Protein AF-A0A165DRM0-F1 (afdb_monomer_lite)

Structure (mmCIF, N/CA/C/O backbone):
data_AF-A0A165DRM0-F1
#
_entry.id   AF-A0A165DRM0-F1
#
loop_
_atom_site.group_PDB
_atom_site.id
_atom_site.type_symbol
_atom_site.label_atom_id
_atom_site.label_alt_id
_atom_site.label_comp_id
_atom_site.label_asym_id
_atom_site.label_entity_id
_atom_site.label_seq_id
_atom_site.pdbx_PDB_ins_code
_atom_site.Cartn_x
_atom_site.Cartn_y
_atom_site.Cartn_z
_atom_site.occupancy
_atom_site.B_iso_or_equiv
_atom_site.auth_seq_id
_atom_site.auth_comp_id
_atom_site.auth_asym_id
_atom_site.auth_atom_id
_atom_site.pdbx_PDB_model_num
ATOM 1 N N . TRP A 1 1 ? -13.032 -1.930 -13.378 1.00 36.16 1 TRP A N 1
ATOM 2 C CA . TRP A 1 1 ? -11.666 -1.369 -13.364 1.00 36.16 1 TRP A CA 1
ATOM 3 C C . TRP A 1 1 ? -10.717 -2.329 -12.648 1.00 36.16 1 TRP A C 1
ATOM 5 O O . TRP A 1 1 ? -10.147 -2.000 -11.619 1.00 36.16 1 TRP A O 1
ATOM 15 N N . GLY A 1 2 ? -10.617 -3.565 -13.150 1.00 45.66 2 GLY A N 1
ATOM 16 C CA . GLY A 1 2 ? -9.859 -4.641 -12.510 1.00 45.66 2 GLY A CA 1
ATOM 17 C C . GLY A 1 2 ? -8.578 -4.943 -13.282 1.00 45.66 2 GLY A C 1
ATOM 18 O O . GLY A 1 2 ? -8.648 -5.171 -14.485 1.00 45.66 2 GLY A O 1
ATOM 19 N N . ALA A 1 3 ? -7.462 -4.936 -12.551 1.00 60.88 3 ALA A N 1
ATOM 20 C CA . ALA A 1 3 ? -6.110 -5.360 -12.918 1.00 60.88 3 ALA A CA 1
ATOM 21 C C . ALA A 1 3 ? -5.461 -4.650 -14.124 1.00 60.88 3 ALA A C 1
ATOM 23 O O . ALA A 1 3 ? -5.567 -5.092 -15.260 1.00 60.88 3 ALA A O 1
ATOM 24 N N . PHE A 1 4 ? -4.693 -3.594 -13.838 1.00 81.56 4 PHE A N 1
ATOM 25 C CA . PHE A 1 4 ? -3.636 -3.073 -14.722 1.00 81.56 4 PHE A CA 1
ATOM 26 C C . PHE A 1 4 ? -2.241 -3.356 -14.155 1.00 81.56 4 PHE A C 1
ATOM 28 O O . PHE A 1 4 ? -1.286 -2.686 -14.525 1.00 81.56 4 PHE A O 1
ATOM 35 N N . LYS A 1 5 ? -2.123 -4.278 -13.190 1.00 89.88 5 LYS A N 1
ATOM 36 C CA . LYS A 1 5 ? -0.864 -4.600 -12.512 1.00 89.88 5 LYS A CA 1
ATOM 37 C C . LYS A 1 5 ? -0.713 -6.101 -12.321 1.00 89.88 5 LYS A C 1
ATOM 39 O O . LYS A 1 5 ? -1.717 -6.781 -12.105 1.00 89.88 5 LYS A O 1
ATOM 44 N N . THR A 1 6 ? 0.516 -6.604 -12.395 1.00 92.31 6 THR A N 1
ATOM 45 C CA . THR A 1 6 ? 0.840 -7.919 -11.816 1.00 92.31 6 THR A CA 1
ATOM 46 C C . THR A 1 6 ? 1.309 -7.729 -10.383 1.00 92.31 6 THR A C 1
ATOM 48 O O . THR A 1 6 ? 1.678 -6.619 -9.995 1.00 92.31 6 THR A O 1
ATOM 51 N N . ALA A 1 7 ? 1.242 -8.799 -9.603 1.00 93.62 7 ALA A N 1
ATOM 52 C CA . ALA A 1 7 ? 1.754 -8.866 -8.248 1.00 93.62 7 ALA A CA 1
ATOM 53 C C . ALA A 1 7 ? 2.520 -10.181 -8.145 1.00 93.62 7 ALA A C 1
ATOM 55 O O . ALA A 1 7 ? 1.922 -11.251 -8.244 1.00 93.62 7 ALA A O 1
ATOM 56 N N . ASP A 1 8 ? 3.834 -10.078 -8.017 1.00 95.00 8 ASP A N 1
ATOM 57 C CA . ASP A 1 8 ? 4.743 -11.212 -8.019 1.00 95.00 8 ASP A CA 1
ATOM 58 C C . ASP A 1 8 ? 5.458 -11.259 -6.664 1.00 95.00 8 ASP A C 1
ATOM 60 O O . ASP A 1 8 ? 5.893 -10.230 -6.147 1.00 95.00 8 ASP A O 1
ATOM 64 N N . MET A 1 9 ? 5.559 -12.439 -6.056 1.00 95.81 9 MET A N 1
ATOM 65 C CA . MET A 1 9 ? 6.291 -12.595 -4.799 1.00 95.81 9 MET A CA 1
ATOM 66 C C . MET A 1 9 ? 7.794 -12.450 -5.054 1.00 95.81 9 MET A C 1
ATOM 68 O O . MET A 1 9 ? 8.331 -13.028 -6.001 1.00 95.81 9 MET A O 1
ATOM 72 N N . GLY A 1 10 ? 8.474 -11.691 -4.200 1.00 94.94 10 GLY A N 1
ATOM 73 C CA . GLY A 1 10 ? 9.911 -11.465 -4.269 1.00 94.94 10 GLY A CA 1
ATOM 74 C C . GLY A 1 10 ? 10.559 -11.480 -2.891 1.00 94.94 10 GLY A C 1
ATOM 75 O O . GLY A 1 10 ? 9.890 -11.554 -1.861 1.00 94.94 10 GLY A O 1
ATOM 76 N N . HIS A 1 11 ? 11.884 -11.390 -2.882 1.00 95.62 11 HIS A N 1
ATOM 77 C CA . HIS A 1 11 ? 12.675 -11.303 -1.664 1.00 95.62 11 HIS A CA 1
ATOM 78 C C . HIS A 1 11 ? 13.538 -10.043 -1.718 1.00 95.62 11 HIS A C 1
ATOM 80 O O . HIS A 1 11 ? 14.258 -9.823 -2.692 1.00 95.62 11 HIS A O 1
ATOM 86 N N . MET A 1 12 ? 13.442 -9.205 -0.689 1.00 94.00 12 MET A N 1
ATOM 87 C CA . MET A 1 12 ? 14.190 -7.958 -0.576 1.00 94.00 12 MET A CA 1
ATOM 88 C C . MET A 1 12 ? 15.330 -8.127 0.419 1.00 94.00 12 MET A C 1
ATOM 90 O O . MET A 1 12 ? 15.113 -8.615 1.527 1.00 94.00 12 MET A O 1
ATOM 94 N N . THR A 1 13 ? 16.519 -7.668 0.033 1.00 94.06 13 THR A N 1
ATOM 95 C CA . THR A 1 13 ? 17.682 -7.577 0.916 1.00 94.06 13 THR A CA 1
ATOM 96 C C . THR A 1 13 ? 18.248 -6.166 0.852 1.00 94.06 13 THR A C 1
ATOM 98 O O . THR A 1 13 ? 18.517 -5.663 -0.239 1.00 94.06 13 THR A O 1
ATOM 101 N N . LEU A 1 14 ? 18.411 -5.518 2.005 1.00 91.19 14 LEU A N 1
ATOM 102 C CA . LEU A 1 14 ? 18.886 -4.140 2.107 1.00 91.19 14 LEU A CA 1
ATOM 103 C C . LEU A 1 14 ? 20.234 -4.071 2.819 1.00 91.19 14 LEU A C 1
ATOM 105 O O . LEU A 1 14 ? 20.458 -4.729 3.833 1.00 91.19 14 LEU A O 1
ATOM 109 N N . GLN A 1 15 ? 21.112 -3.215 2.304 1.00 89.00 15 GLN A N 1
ATOM 110 C CA . GLN A 1 15 ? 22.321 -2.789 2.999 1.00 89.00 15 GLN A CA 1
ATOM 111 C C . GLN A 1 15 ? 21.993 -1.473 3.711 1.00 89.00 15 GLN A C 1
ATOM 113 O O . GLN A 1 15 ? 21.637 -0.504 3.047 1.00 89.00 15 GLN A O 1
ATOM 118 N N . ASN A 1 16 ? 22.096 -1.451 5.044 1.00 88.88 16 ASN A N 1
ATOM 119 C CA . ASN A 1 16 ? 21.684 -0.338 5.918 1.00 88.88 16 ASN A CA 1
ATOM 120 C C . ASN A 1 16 ? 20.155 -0.125 5.962 1.00 88.88 16 ASN A C 1
ATOM 122 O O . ASN A 1 16 ? 19.647 0.848 5.400 1.00 88.88 16 ASN A O 1
ATOM 126 N N . PRO A 1 17 ? 19.403 -1.037 6.607 1.00 88.44 17 PRO A N 1
ATOM 127 C CA . PRO A 1 17 ? 17.956 -0.899 6.727 1.00 88.44 17 PRO A CA 1
ATOM 128 C C . PRO A 1 17 ? 17.578 0.386 7.495 1.00 88.44 17 PRO A C 1
ATOM 130 O O . PRO A 1 17 ? 18.228 0.713 8.493 1.00 88.44 17 PRO A O 1
ATOM 133 N N . PRO A 1 18 ? 16.537 1.125 7.067 1.00 88.19 18 PRO A N 1
ATOM 134 C CA . PRO A 1 18 ? 15.986 2.229 7.850 1.00 88.19 18 PRO A CA 1
ATOM 135 C C . PRO A 1 18 ? 15.440 1.755 9.206 1.00 88.19 18 PRO A C 1
ATOM 137 O O . PRO A 1 18 ? 15.159 0.580 9.418 1.00 88.19 18 PRO A O 1
ATOM 140 N N . LEU A 1 19 ? 15.222 2.686 10.137 1.00 89.81 19 LEU A N 1
ATOM 141 C CA . LEU A 1 19 ? 14.677 2.361 11.463 1.00 89.81 19 LEU A CA 1
ATOM 142 C C . LEU A 1 19 ? 13.190 1.969 11.447 1.00 89.81 19 LEU A C 1
ATOM 144 O O . LEU A 1 19 ? 12.694 1.469 12.451 1.00 89.81 19 LEU A O 1
ATOM 148 N N . SER A 1 20 ? 12.472 2.191 10.346 1.00 89.50 20 SER A N 1
ATOM 149 C CA . SER A 1 20 ? 11.040 1.901 10.229 1.00 89.50 20 SER A CA 1
ATOM 150 C C . SER A 1 20 ? 10.603 1.692 8.772 1.00 89.50 20 SER A C 1
ATOM 152 O O . SER A 1 20 ? 11.380 1.899 7.834 1.00 89.50 20 SER A O 1
ATOM 154 N N . GLY A 1 21 ? 9.349 1.265 8.591 1.00 89.00 21 GLY A N 1
ATOM 155 C CA . GLY A 1 21 ? 8.723 1.025 7.291 1.00 89.00 21 GLY A CA 1
ATOM 156 C C . GLY A 1 21 ? 9.170 -0.279 6.627 1.00 89.00 21 GLY A C 1
ATOM 157 O O . GLY A 1 21 ? 9.772 -1.154 7.256 1.00 89.00 21 GLY A O 1
ATOM 158 N N . LEU A 1 22 ? 8.925 -0.391 5.315 1.00 89.50 22 LEU A N 1
ATOM 159 C CA . LEU A 1 22 ? 9.148 -1.629 4.557 1.00 89.50 22 LEU A CA 1
ATOM 160 C C . LEU A 1 22 ? 10.578 -2.170 4.709 1.00 89.50 22 LEU A C 1
ATOM 162 O O . LEU A 1 22 ? 10.773 -3.385 4.789 1.00 89.50 22 LEU A O 1
ATOM 166 N N . GLY A 1 23 ? 11.557 -1.265 4.766 1.00 86.75 23 GLY A N 1
ATOM 167 C CA . GLY A 1 23 ? 12.977 -1.586 4.845 1.00 86.75 23 GLY A CA 1
ATOM 168 C C . GLY A 1 23 ? 13.518 -1.874 6.243 1.00 86.75 23 GLY A C 1
ATOM 169 O O . GLY A 1 23 ? 14.697 -2.190 6.346 1.00 86.75 23 GLY A O 1
ATOM 170 N N . HIS A 1 24 ? 12.705 -1.786 7.301 1.00 89.38 24 HIS A N 1
ATOM 171 C CA . HIS A 1 24 ? 13.174 -2.004 8.675 1.00 89.38 24 HIS A CA 1
ATOM 172 C C . HIS A 1 24 ? 13.841 -3.369 8.878 1.00 89.38 24 HIS A C 1
ATOM 174 O O . HIS A 1 24 ? 14.852 -3.489 9.567 1.00 89.38 24 HIS A O 1
ATOM 180 N N . ASN A 1 25 ? 13.302 -4.394 8.217 1.00 88.06 25 ASN A N 1
ATOM 181 C CA . ASN A 1 25 ? 13.904 -5.716 8.197 1.00 88.06 25 ASN A CA 1
ATOM 182 C C . ASN A 1 25 ? 14.872 -5.817 7.007 1.00 88.06 25 ASN A C 1
ATOM 184 O O . ASN A 1 25 ? 14.436 -5.658 5.863 1.00 88.06 25 ASN A O 1
ATOM 188 N N . PRO A 1 26 ? 16.162 -6.135 7.238 1.00 86.38 26 PRO A N 1
ATOM 189 C CA . PRO A 1 26 ? 17.180 -6.175 6.186 1.00 86.38 26 PRO A CA 1
ATOM 190 C C . PRO A 1 26 ? 16.959 -7.302 5.177 1.00 86.38 26 PRO A C 1
ATOM 192 O O . PRO A 1 26 ? 17.581 -7.296 4.121 1.00 86.38 26 PRO A O 1
ATOM 195 N N . SER A 1 27 ? 16.108 -8.276 5.501 1.00 92.94 27 SER A N 1
ATOM 196 C CA . SER A 1 27 ? 15.787 -9.429 4.670 1.00 92.94 27 SER A CA 1
ATOM 197 C C . SER A 1 27 ? 14.327 -9.802 4.885 1.00 92.94 27 SER A C 1
ATOM 199 O O . SER A 1 27 ? 13.957 -10.160 6.004 1.00 92.94 27 SER A O 1
ATOM 201 N N . ARG A 1 28 ? 13.487 -9.704 3.851 1.00 94.19 28 ARG A N 1
ATOM 202 C CA . ARG A 1 28 ? 12.073 -10.092 3.962 1.00 94.19 28 ARG A CA 1
ATOM 203 C C . ARG A 1 28 ? 11.438 -10.447 2.624 1.00 94.19 28 ARG A C 1
ATOM 205 O O . ARG A 1 28 ? 11.812 -9.914 1.577 1.00 94.19 28 ARG A O 1
ATOM 212 N N . THR A 1 29 ? 10.408 -11.284 2.690 1.00 95.88 29 THR A N 1
ATOM 213 C CA . THR A 1 29 ? 9.482 -11.506 1.577 1.00 95.88 29 THR A CA 1
ATOM 214 C C . THR A 1 29 ? 8.652 -10.248 1.337 1.00 95.88 29 THR A C 1
ATOM 216 O O . THR A 1 29 ? 8.179 -9.604 2.278 1.00 95.88 29 THR A O 1
ATOM 219 N N . ILE A 1 30 ? 8.483 -9.903 0.065 1.00 96.81 30 ILE A N 1
ATOM 220 C CA . ILE A 1 30 ? 7.715 -8.749 -0.398 1.00 96.81 30 ILE A CA 1
ATOM 221 C C . ILE A 1 30 ? 6.843 -9.135 -1.591 1.00 96.81 30 ILE A C 1
ATOM 223 O O . ILE A 1 30 ? 7.063 -10.157 -2.245 1.00 96.81 30 ILE A O 1
ATOM 227 N N . ILE A 1 31 ? 5.883 -8.277 -1.913 1.00 96.81 31 ILE A N 1
ATOM 228 C CA . ILE A 1 31 ? 5.176 -8.304 -3.188 1.00 96.81 31 ILE A CA 1
ATOM 229 C C . ILE A 1 31 ? 5.752 -7.222 -4.093 1.00 96.81 31 ILE A C 1
ATOM 231 O O . ILE A 1 31 ? 5.857 -6.061 -3.710 1.00 96.81 31 ILE A O 1
ATOM 235 N N . VAL A 1 32 ? 6.100 -7.603 -5.315 1.00 96.69 32 VAL A N 1
ATOM 236 C CA . VAL A 1 32 ? 6.563 -6.710 -6.371 1.00 96.69 32 VAL A CA 1
ATOM 237 C C . VAL A 1 32 ? 5.411 -6.489 -7.339 1.00 96.69 32 VAL A C 1
ATOM 239 O O . VAL A 1 32 ? 4.964 -7.414 -8.020 1.00 96.69 32 VAL A O 1
ATOM 242 N N . LYS A 1 33 ? 4.923 -5.254 -7.419 1.00 95.75 33 LYS A N 1
ATOM 243 C CA . LYS A 1 33 ? 3.892 -4.852 -8.373 1.00 95.75 33 LYS A CA 1
ATOM 244 C C . LYS A 1 33 ? 4.493 -4.086 -9.537 1.00 95.75 33 LYS A C 1
ATOM 246 O O . LYS A 1 33 ? 5.358 -3.225 -9.368 1.00 95.75 33 LYS A O 1
ATOM 251 N N . ARG A 1 34 ? 3.975 -4.375 -10.730 1.00 93.25 34 ARG A N 1
ATOM 252 C CA . ARG A 1 34 ? 4.294 -3.641 -11.964 1.00 93.25 34 ARG A CA 1
ATOM 253 C C . ARG A 1 34 ? 3.012 -3.289 -12.709 1.00 93.25 34 ARG A C 1
ATOM 255 O O . ARG A 1 34 ? 2.153 -4.168 -12.830 1.00 93.25 34 ARG A O 1
ATOM 262 N N . PRO A 1 35 ? 2.868 -2.068 -13.238 1.00 92.88 35 PRO A N 1
ATOM 263 C CA . PRO A 1 35 ? 1.777 -1.749 -14.135 1.00 92.88 35 PRO A CA 1
ATOM 264 C C . PRO A 1 35 ? 2.005 -2.391 -15.507 1.00 92.88 35 PRO A C 1
ATOM 266 O O . PRO A 1 35 ? 3.134 -2.638 -15.931 1.00 92.88 35 PRO A O 1
ATOM 269 N N . TYR A 1 36 ? 0.919 -2.677 -16.211 1.00 90.25 36 TYR A N 1
ATOM 270 C CA . TYR A 1 36 ? 0.955 -3.192 -17.569 1.00 90.25 36 TYR A CA 1
ATOM 271 C C . TYR A 1 36 ? -0.143 -2.574 -18.426 1.00 90.25 36 TYR A C 1
ATOM 273 O O . TYR A 1 36 ? -1.211 -2.199 -17.936 1.00 90.25 36 TYR A O 1
ATOM 281 N N . THR A 1 37 ? 0.114 -2.518 -19.729 1.00 85.31 37 THR A N 1
ATOM 282 C CA . THR A 1 37 ? -0.891 -2.182 -20.735 1.00 85.31 37 THR A CA 1
ATOM 283 C C . THR A 1 37 ? -1.304 -3.430 -21.509 1.00 85.31 37 THR A C 1
ATOM 285 O O . THR A 1 37 ? -0.552 -4.403 -21.622 1.00 85.31 37 THR A O 1
ATOM 288 N N . LYS A 1 38 ? -2.529 -3.423 -22.035 1.00 79.44 38 LYS A N 1
ATOM 289 C CA . LYS A 1 38 ? -2.960 -4.438 -23.000 1.00 79.44 38 LYS A CA 1
ATOM 290 C C . LYS A 1 38 ? -2.299 -4.080 -24.324 1.00 79.44 38 LYS A C 1
ATOM 292 O O . LYS A 1 38 ? -2.543 -2.988 -24.830 1.00 79.44 38 LYS A O 1
ATOM 297 N N . ALA A 1 39 ? -1.473 -4.963 -24.874 1.00 68.50 39 ALA A N 1
ATOM 298 C CA . ALA A 1 39 ? -0.932 -4.738 -26.203 1.00 68.50 39 ALA A CA 1
ATOM 299 C C . ALA A 1 39 ? -2.099 -4.699 -27.198 1.00 68.50 39 ALA A C 1
ATOM 301 O O . ALA A 1 39 ? -2.892 -5.642 -27.280 1.00 68.50 39 ALA A O 1
ATOM 302 N N . SER A 1 40 ? -2.226 -3.599 -27.934 1.00 59.12 40 SER A N 1
ATOM 303 C CA . SER A 1 40 ? -2.990 -3.608 -29.171 1.00 59.12 40 SER A CA 1
ATOM 304 C C . SER A 1 40 ? -2.195 -4.430 -30.177 1.00 59.12 40 SER A C 1
ATOM 306 O O . SER A 1 40 ? -1.018 -4.161 -30.416 1.00 59.12 40 SER A O 1
ATOM 308 N N . ILE A 1 41 ? -2.826 -5.446 -30.766 1.00 54.59 41 ILE A N 1
ATOM 309 C CA . ILE A 1 41 ? -2.289 -6.057 -31.979 1.00 54.59 41 ILE A CA 1
ATOM 310 C C . ILE A 1 41 ? -2.384 -4.961 -33.035 1.00 54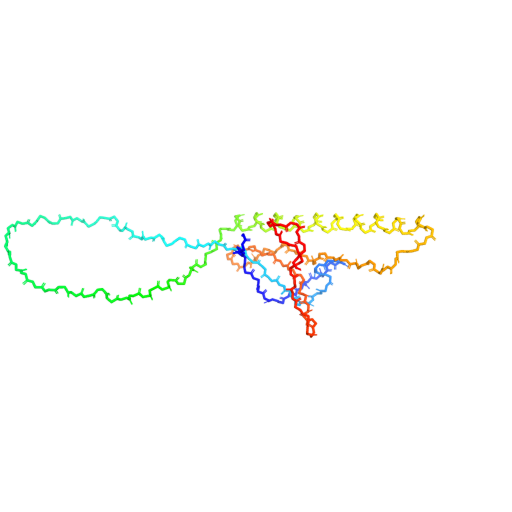.59 41 ILE A C 1
ATOM 312 O O . ILE A 1 41 ? -3.460 -4.679 -33.555 1.00 54.59 41 ILE A O 1
ATOM 316 N N . VAL A 1 42 ? -1.274 -4.275 -33.289 1.00 49.66 42 VAL A N 1
ATOM 317 C CA . VAL A 1 42 ? -1.133 -3.500 -34.513 1.00 49.66 42 VAL A CA 1
ATOM 318 C C . VAL A 1 42 ? -1.005 -4.556 -35.598 1.00 49.66 42 VAL A C 1
ATOM 320 O O . VAL A 1 42 ? 0.066 -5.136 -35.770 1.00 49.66 42 VAL A O 1
ATOM 323 N N . GLU A 1 43 ? -2.111 -4.877 -36.271 1.00 45.91 43 GLU A N 1
ATOM 324 C CA . GLU A 1 43 ? -2.027 -5.579 -37.545 1.00 45.91 43 GLU A CA 1
ATOM 325 C C . GLU A 1 43 ? -1.101 -4.745 -38.422 1.00 45.91 43 GLU A C 1
ATOM 327 O O . GLU A 1 43 ? -1.390 -3.598 -38.770 1.00 45.91 43 GLU A O 1
ATOM 332 N N . SER A 1 44 ? 0.070 -5.302 -38.708 1.00 41.91 44 SER A N 1
ATOM 333 C CA . SER A 1 44 ? 1.013 -4.787 -39.680 1.00 41.91 44 SER A CA 1
ATOM 334 C C . SER A 1 44 ? 0.373 -4.904 -41.060 1.00 41.91 44 SER A C 1
ATOM 336 O O . SER A 1 44 ? 0.721 -5.768 -41.862 1.00 41.91 44 SER A O 1
ATOM 338 N N . SER A 1 45 ? -0.582 -4.013 -41.343 1.00 41.88 45 SER A N 1
ATOM 339 C CA . SER A 1 45 ? -1.080 -3.759 -42.684 1.00 41.88 45 SER A CA 1
ATOM 340 C C . SER A 1 45 ? 0.089 -3.172 -43.462 1.00 41.88 45 SER A C 1
ATOM 342 O O . SER A 1 45 ? 0.387 -1.977 -43.429 1.00 41.88 45 SER A O 1
ATOM 344 N N . SER A 1 46 ? 0.827 -4.083 -44.077 1.00 43.41 46 SER A N 1
ATOM 345 C CA . SER A 1 46 ? 1.998 -3.842 -44.892 1.00 43.41 46 SER A CA 1
ATOM 346 C C . SER A 1 46 ? 1.565 -2.928 -46.031 1.00 43.41 46 SER A C 1
ATOM 348 O O . SER A 1 46 ? 0.824 -3.322 -46.930 1.00 43.41 46 SER A O 1
ATOM 350 N N . ARG A 1 47 ? 1.995 -1.667 -45.973 1.00 40.44 47 ARG A N 1
ATOM 351 C CA . ARG A 1 47 ? 1.916 -0.759 -47.113 1.00 40.44 47 ARG A CA 1
ATOM 352 C C . ARG A 1 47 ? 2.744 -1.346 -48.256 1.00 40.44 47 ARG A C 1
ATOM 354 O O . ARG A 1 47 ? 3.944 -1.544 -48.100 1.00 40.44 47 ARG A O 1
ATOM 361 N N . GLY A 1 48 ? 2.092 -1.531 -49.403 1.00 38.34 48 GLY A N 1
ATOM 362 C CA . GLY A 1 48 ? 2.738 -1.483 -50.713 1.00 38.34 48 GLY A CA 1
ATOM 363 C C . GLY A 1 48 ? 2.992 -2.822 -51.401 1.00 38.34 48 GLY A C 1
ATOM 364 O O . GLY A 1 48 ? 4.129 -3.102 -51.762 1.00 38.34 48 GLY A O 1
ATOM 365 N N . ARG A 1 49 ? 1.949 -3.618 -51.670 1.00 35.28 49 ARG A N 1
ATOM 366 C CA . ARG A 1 49 ? 1.997 -4.543 -52.815 1.00 35.28 49 ARG A CA 1
ATOM 367 C C . ARG A 1 49 ? 1.646 -3.735 -54.065 1.00 35.28 49 ARG A C 1
ATOM 369 O O . ARG A 1 49 ? 0.510 -3.291 -54.213 1.00 35.28 49 ARG A O 1
ATOM 376 N N . SER A 1 50 ? 2.636 -3.492 -54.916 1.00 37.06 50 SER A N 1
ATOM 377 C CA . SER A 1 50 ? 2.433 -3.015 -56.281 1.00 37.06 50 SER A CA 1
ATOM 378 C C . SER A 1 50 ? 1.510 -3.987 -57.016 1.00 37.06 50 SER A C 1
ATOM 380 O O . SER A 1 50 ? 1.730 -5.197 -57.016 1.00 37.06 50 SER A O 1
ATOM 382 N N . VAL A 1 51 ? 0.447 -3.444 -57.600 1.00 36.69 51 VAL A N 1
ATOM 383 C CA . VAL A 1 51 ? -0.496 -4.168 -58.455 1.00 36.69 51 VAL A CA 1
ATOM 384 C C . VAL A 1 51 ? 0.205 -4.450 -59.788 1.00 36.69 51 VAL A C 1
ATOM 386 O O . VAL A 1 51 ? 0.604 -3.488 -60.447 1.00 36.69 51 VAL A O 1
ATOM 389 N N . PRO A 1 52 ? 0.373 -5.709 -60.230 1.00 39.06 52 PRO A N 1
ATOM 390 C CA . PRO A 1 52 ? 0.633 -5.984 -61.630 1.00 39.06 52 PRO A CA 1
ATOM 391 C C . PRO A 1 52 ? -0.699 -5.949 -62.380 1.00 39.06 52 PRO A C 1
ATOM 393 O O . PRO A 1 52 ? -1.693 -6.532 -61.951 1.00 39.06 52 PRO A O 1
ATOM 396 N N . TYR A 1 53 ? -0.694 -5.248 -63.505 1.00 32.00 53 TYR A N 1
ATOM 397 C CA . TYR A 1 53 ? -1.748 -5.260 -64.510 1.00 32.00 53 TYR A CA 1
ATOM 398 C C . TYR A 1 53 ? -2.019 -6.716 -64.941 1.00 32.00 53 TYR A C 1
ATOM 400 O O . TYR A 1 53 ? -1.089 -7.398 -65.374 1.00 32.00 53 TYR A O 1
ATOM 408 N N . GLN A 1 54 ? -3.256 -7.203 -64.803 1.00 35.22 54 GLN A N 1
ATOM 409 C CA . GLN A 1 54 ? -3.703 -8.458 -65.414 1.00 35.22 54 GLN A CA 1
ATOM 410 C C . GLN A 1 54 ? -4.842 -8.174 -66.389 1.00 35.22 54 GLN A C 1
ATOM 412 O O . GLN A 1 54 ? -5.843 -7.548 -66.043 1.00 35.22 54 GLN A O 1
ATOM 417 N N . ASP A 1 55 ? -4.620 -8.643 -67.609 1.00 32.12 55 ASP A N 1
ATOM 418 C CA . ASP A 1 55 ? -5.512 -8.635 -68.755 1.00 32.12 55 ASP A CA 1
ATOM 419 C C . ASP A 1 55 ? -6.192 -10.016 -68.873 1.00 32.12 55 ASP A C 1
ATOM 421 O O . ASP A 1 55 ? -5.557 -11.034 -68.598 1.00 32.12 55 ASP A O 1
ATOM 425 N N . GLY A 1 56 ? -7.459 -10.038 -69.297 1.00 32.19 56 GLY A N 1
ATOM 426 C CA . GLY A 1 56 ? -8.087 -11.171 -69.995 1.00 32.19 56 GLY A CA 1
ATOM 427 C C . GLY A 1 56 ? -8.565 -12.431 -69.235 1.00 32.19 56 GLY A C 1
ATOM 428 O O . GLY A 1 56 ? -7.810 -13.371 -69.039 1.00 32.19 56 GLY A O 1
ATOM 429 N N . ASN A 1 57 ? -9.893 -12.504 -69.063 1.00 32.97 57 ASN A N 1
ATOM 430 C CA . ASN A 1 57 ? -10.818 -13.617 -69.387 1.00 32.97 57 ASN A CA 1
ATOM 431 C C . ASN A 1 57 ? -10.910 -14.971 -68.620 1.00 32.97 57 ASN A C 1
ATOM 433 O O . ASN A 1 57 ? -9.992 -15.779 -68.592 1.00 32.97 57 ASN A O 1
ATOM 437 N N . ASN A 1 58 ? -12.185 -15.249 -68.278 1.00 33.62 58 ASN A N 1
ATOM 438 C CA . ASN A 1 58 ? -12.988 -16.492 -68.304 1.00 33.62 58 ASN A CA 1
ATOM 439 C C . ASN A 1 58 ? -12.862 -17.612 -67.244 1.00 33.62 58 ASN A C 1
ATOM 441 O O . ASN A 1 58 ? -11.863 -18.309 -67.158 1.00 33.62 58 ASN A O 1
ATOM 445 N N . ASN A 1 59 ? -14.018 -17.811 -66.581 1.00 38.41 59 ASN A N 1
ATOM 446 C CA . ASN A 1 59 ? -14.720 -19.041 -66.175 1.00 38.41 59 ASN A CA 1
ATOM 447 C C . ASN A 1 59 ? -13.917 -20.195 -65.559 1.00 38.41 59 ASN A C 1
ATOM 449 O O . ASN A 1 59 ? -13.175 -20.857 -66.265 1.00 38.41 59 ASN A O 1
ATOM 453 N N . ASP A 1 60 ? -14.202 -20.508 -64.288 1.00 40.25 60 ASP A N 1
ATOM 454 C CA . ASP A 1 60 ? -14.752 -21.814 -63.884 1.00 40.25 60 ASP A CA 1
ATOM 455 C C . ASP A 1 60 ? -15.194 -21.809 -62.406 1.00 40.25 60 ASP A C 1
ATOM 457 O O . ASP A 1 60 ? -14.610 -21.152 -61.543 1.00 40.25 60 ASP A O 1
ATOM 461 N N . ILE A 1 61 ? -16.299 -22.511 -62.152 1.00 50.41 61 ILE A N 1
ATOM 462 C CA . ILE A 1 61 ? -16.998 -22.681 -60.874 1.00 50.41 61 ILE A CA 1
ATOM 463 C C . ILE A 1 61 ? -16.518 -23.989 -60.240 1.00 50.41 61 ILE A C 1
ATOM 465 O O . ILE A 1 61 ? -16.681 -25.022 -60.877 1.00 50.41 61 ILE A O 1
ATOM 469 N N . GLU A 1 62 ? -16.046 -23.979 -58.986 1.00 41.69 62 GLU A N 1
ATOM 470 C CA . GLU A 1 62 ? -16.147 -25.131 -58.062 1.00 41.69 62 GLU A CA 1
ATOM 471 C C . GLU A 1 62 ? -15.788 -24.755 -56.597 1.00 41.69 62 GLU A C 1
ATOM 473 O O . GLU A 1 62 ? -15.335 -23.634 -56.356 1.00 41.69 62 GLU A O 1
ATOM 478 N N . PRO A 1 63 ? -16.109 -25.576 -55.571 1.00 44.41 63 PRO A N 1
ATOM 479 C CA . PRO A 1 63 ? -17.080 -25.181 -54.560 1.00 44.41 63 PRO A CA 1
ATOM 480 C C . PRO A 1 63 ? -16.496 -24.888 -53.169 1.00 44.41 63 PRO A C 1
ATOM 482 O O . PRO A 1 63 ? -15.430 -25.338 -52.757 1.00 44.41 63 PRO A O 1
ATOM 485 N N . THR A 1 64 ? -17.314 -24.142 -52.433 1.00 44.84 64 THR A N 1
ATOM 486 C CA . THR A 1 64 ? -17.319 -23.814 -51.006 1.00 44.84 64 THR A CA 1
ATOM 487 C C . THR A 1 64 ? -16.556 -24.784 -50.091 1.00 44.84 64 THR A C 1
ATOM 489 O O . THR A 1 64 ? -17.073 -25.828 -49.695 1.00 44.84 64 THR A O 1
ATOM 492 N N . GLN A 1 65 ? -15.369 -24.374 -49.632 1.00 37.62 65 GLN A N 1
ATOM 493 C CA . GLN A 1 65 ? -14.792 -24.908 -48.397 1.00 37.62 65 GLN A CA 1
ATOM 494 C C . GLN A 1 65 ? -15.378 -24.155 -47.196 1.00 37.62 65 GLN A C 1
ATOM 496 O O . GLN A 1 65 ? -15.279 -22.931 -47.101 1.00 37.62 65 GLN A O 1
ATOM 501 N N . LEU A 1 66 ? -16.002 -24.902 -46.281 1.00 44.38 66 LEU A N 1
ATOM 502 C CA . LEU A 1 66 ? -16.431 -24.411 -44.972 1.00 44.38 66 LEU A CA 1
ATOM 503 C C . LEU A 1 66 ? -15.266 -23.706 -44.255 1.00 44.38 66 LEU A C 1
ATOM 505 O O . LEU A 1 66 ? -14.178 -24.285 -44.176 1.00 44.38 66 LEU A O 1
ATOM 509 N N . PRO A 1 67 ? -15.470 -22.525 -43.643 1.00 38.53 67 PRO A N 1
ATOM 510 C CA . PRO A 1 67 ? -14.467 -21.966 -42.756 1.00 38.53 67 PRO A CA 1
ATOM 511 C C . PRO A 1 67 ? -14.381 -22.859 -41.517 1.00 38.53 67 PRO A C 1
ATOM 513 O O . PRO A 1 67 ? -15.282 -22.877 -40.678 1.00 38.53 67 PRO A O 1
ATOM 516 N N . GLN A 1 68 ? -13.288 -23.613 -41.407 1.00 38.84 68 GLN A N 1
ATOM 517 C CA . GLN A 1 68 ? -12.896 -24.252 -40.160 1.00 38.84 68 GLN A CA 1
ATOM 518 C C . GLN A 1 68 ? -12.787 -23.168 -39.084 1.00 38.84 68 GLN A C 1
ATOM 520 O O . GLN A 1 68 ? -12.017 -22.214 -39.211 1.00 38.84 68 GLN A O 1
ATOM 525 N N . THR A 1 69 ? -13.571 -23.326 -38.024 1.00 48.44 69 THR A N 1
ATOM 526 C CA . THR A 1 69 ? -13.494 -22.584 -36.767 1.00 48.44 69 THR A CA 1
ATOM 527 C C . THR A 1 69 ? -12.063 -22.604 -36.225 1.00 48.44 69 THR A C 1
ATOM 529 O O . THR A 1 69 ? -11.673 -23.504 -35.485 1.00 48.44 69 THR A O 1
ATOM 532 N N . ARG A 1 70 ? -11.259 -21.595 -36.578 1.00 43.06 70 ARG A N 1
ATOM 533 C CA . ARG A 1 70 ? -10.039 -21.253 -35.846 1.00 43.06 70 ARG A CA 1
ATOM 534 C C . ARG A 1 70 ? -10.445 -20.439 -34.625 1.00 43.06 70 ARG A C 1
ATOM 536 O O . ARG A 1 70 ? -10.519 -19.215 -34.677 1.00 43.06 70 ARG A O 1
ATOM 543 N N . GLU A 1 71 ? -10.667 -21.128 -33.510 1.00 49.50 71 GLU A N 1
ATOM 544 C CA . GLU A 1 71 ? -10.470 -20.526 -32.192 1.00 49.50 71 GLU A CA 1
ATOM 545 C C . GLU A 1 71 ? -8.993 -20.116 -32.055 1.00 49.50 71 GLU A C 1
ATOM 547 O O . GLU A 1 71 ? -8.167 -20.839 -31.506 1.00 49.50 71 GLU A O 1
ATOM 552 N N . LEU A 1 72 ? -8.635 -18.937 -32.563 1.00 44.47 72 LEU A N 1
ATOM 553 C CA . LEU A 1 72 ? -7.433 -18.233 -32.135 1.00 44.47 72 LEU A CA 1
ATOM 554 C C . LEU A 1 72 ? -7.834 -17.345 -30.960 1.00 44.47 72 LEU A C 1
ATOM 556 O O . LEU A 1 72 ? -8.067 -16.145 -31.105 1.00 44.47 72 LEU A O 1
ATOM 560 N N . ARG A 1 73 ? -7.914 -17.936 -29.762 1.00 44.94 73 ARG A N 1
ATOM 561 C CA . ARG A 1 73 ? -7.788 -17.146 -28.534 1.00 44.94 73 ARG A CA 1
ATOM 562 C C . ARG A 1 73 ? -6.360 -16.616 -28.502 1.00 44.94 73 ARG A C 1
ATOM 564 O O . ARG A 1 73 ? -5.479 -17.242 -27.923 1.00 44.94 73 ARG A O 1
ATOM 571 N N . ASN A 1 74 ? -6.126 -15.479 -29.155 1.00 53.28 74 ASN A N 1
ATOM 572 C CA . ASN A 1 74 ? -4.878 -14.749 -28.997 1.00 53.28 74 ASN A CA 1
ATOM 573 C C . ASN A 1 74 ? -4.704 -14.477 -27.496 1.00 53.28 74 ASN A C 1
ATOM 575 O O . ASN A 1 74 ? -5.576 -13.826 -26.902 1.00 53.28 74 ASN A O 1
ATOM 579 N N . PRO A 1 75 ? -3.636 -14.983 -26.848 1.00 55.53 75 PRO A N 1
ATOM 580 C CA . PRO A 1 75 ? -3.363 -14.607 -25.474 1.00 55.53 75 PRO A CA 1
ATOM 581 C C . PRO A 1 75 ? -3.232 -13.087 -25.467 1.00 55.53 75 PRO A C 1
ATOM 583 O O . PRO A 1 75 ? -2.470 -12.528 -26.254 1.00 55.53 75 PRO A O 1
ATOM 586 N N . LYS A 1 76 ? -4.033 -12.409 -24.635 1.00 60.19 76 LYS A N 1
ATOM 587 C CA . LYS A 1 76 ? -3.960 -10.953 -24.468 1.00 60.19 76 LYS A CA 1
ATOM 588 C C . LYS A 1 76 ? -2.511 -10.611 -24.136 1.00 60.19 76 LYS A C 1
ATOM 590 O O . LYS A 1 76 ? -2.061 -10.873 -23.023 1.00 60.19 76 LYS A O 1
ATOM 595 N N . GLN A 1 77 ? -1.778 -10.097 -25.115 1.00 73.25 77 GLN A N 1
ATOM 596 C CA . GLN A 1 77 ? -0.356 -9.855 -24.967 1.00 73.25 77 GLN A CA 1
ATOM 597 C C . GLN A 1 77 ? -0.193 -8.693 -23.982 1.00 73.25 77 GLN A C 1
ATOM 599 O O . GLN A 1 77 ? -0.782 -7.623 -24.139 1.00 73.25 77 GLN A O 1
ATOM 604 N N . ILE A 1 78 ? 0.515 -8.950 -22.887 1.00 81.94 78 ILE A N 1
ATOM 605 C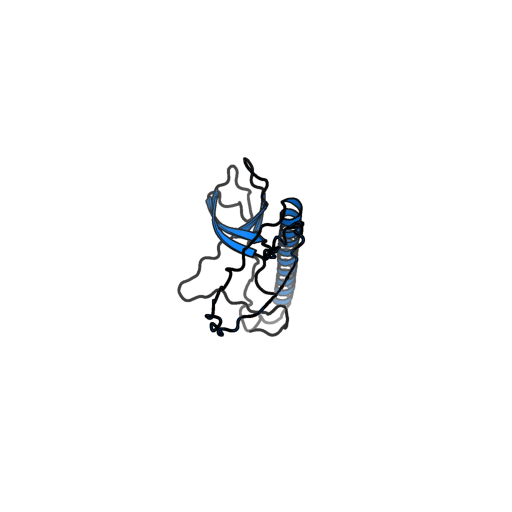 CA . ILE A 1 78 ? 0.770 -7.965 -21.839 1.00 81.94 78 ILE A CA 1
ATOM 606 C C . ILE A 1 78 ? 2.015 -7.187 -22.257 1.00 81.94 78 ILE A C 1
ATOM 608 O O . ILE A 1 78 ? 3.068 -7.788 -22.468 1.00 81.94 78 ILE A O 1
ATOM 612 N N . ALA A 1 79 ? 1.900 -5.866 -22.382 1.00 85.44 79 ALA A N 1
ATOM 613 C CA . ALA A 1 79 ? 3.020 -4.986 -22.699 1.00 85.44 79 ALA A CA 1
ATOM 614 C C . ALA A 1 79 ? 3.386 -4.110 -21.494 1.00 85.44 79 ALA A C 1
ATOM 616 O O . ALA A 1 79 ? 2.562 -3.847 -20.612 1.00 85.44 79 ALA A O 1
ATOM 617 N N . ARG A 1 80 ? 4.645 -3.664 -21.456 1.00 86.94 80 ARG A N 1
ATOM 618 C CA . ARG A 1 80 ? 5.128 -2.708 -20.456 1.00 86.94 80 ARG A CA 1
ATOM 619 C C . ARG A 1 80 ? 4.933 -1.278 -20.936 1.00 86.94 80 ARG A C 1
ATOM 621 O O . ARG A 1 80 ? 4.996 -1.007 -22.132 1.00 86.94 80 ARG A O 1
ATOM 628 N N . PHE A 1 81 ? 4.729 -0.387 -19.975 1.00 89.19 81 PHE A N 1
ATOM 629 C CA . PHE A 1 81 ? 4.875 1.044 -20.195 1.00 89.19 81 PHE A CA 1
ATOM 630 C C . PHE A 1 81 ? 6.351 1.403 -20.395 1.00 89.19 81 PHE A C 1
ATOM 632 O O . PHE A 1 81 ? 7.241 0.654 -19.980 1.00 89.19 81 PHE A O 1
ATOM 639 N N . ASP A 1 82 ? 6.612 2.548 -21.023 1.00 91.38 82 ASP A N 1
ATOM 640 C CA . ASP A 1 82 ? 7.929 3.168 -20.938 1.00 91.38 82 ASP A CA 1
ATOM 641 C C . ASP A 1 82 ? 8.239 3.557 -19.481 1.00 91.38 82 ASP A C 1
ATOM 643 O O . ASP A 1 82 ? 7.337 3.684 -18.647 1.00 91.38 82 ASP A O 1
ATOM 647 N N . PHE A 1 83 ? 9.523 3.742 -19.176 1.00 93.06 83 PHE A N 1
ATOM 648 C CA . PHE A 1 83 ? 9.982 3.988 -17.810 1.00 93.06 83 PHE A CA 1
ATOM 649 C C . PHE A 1 83 ? 9.330 5.217 -17.163 1.00 93.06 83 PHE A C 1
ATOM 651 O O . PHE A 1 83 ? 8.967 5.157 -15.992 1.00 93.06 83 PHE A O 1
ATOM 658 N N . VAL A 1 84 ? 9.150 6.314 -17.904 1.00 94.00 84 VAL A N 1
ATOM 659 C CA . VAL A 1 84 ? 8.602 7.561 -17.349 1.00 94.00 84 VAL A CA 1
ATOM 660 C C . VAL A 1 84 ? 7.132 7.372 -16.985 1.00 94.00 84 VAL A C 1
ATOM 662 O O . VAL A 1 84 ? 6.708 7.748 -15.891 1.00 94.00 84 VAL A O 1
ATOM 665 N N . THR A 1 85 ? 6.360 6.733 -17.864 1.00 93.06 85 THR A N 1
ATOM 666 C CA . THR A 1 85 ? 4.955 6.405 -17.596 1.00 93.06 85 THR A CA 1
ATOM 667 C C . THR A 1 85 ? 4.815 5.410 -16.437 1.00 93.06 85 THR A C 1
ATOM 669 O O . THR A 1 85 ? 3.972 5.608 -15.559 1.00 93.06 85 THR A O 1
ATOM 672 N N . GLU A 1 86 ? 5.653 4.367 -16.397 1.00 93.38 86 GLU A N 1
ATOM 673 C CA . GLU A 1 86 ? 5.696 3.378 -15.308 1.00 93.38 86 GLU A CA 1
ATOM 674 C C . GLU A 1 86 ? 6.000 4.059 -13.963 1.00 93.38 86 GLU A C 1
ATOM 676 O O . GLU A 1 86 ? 5.258 3.881 -12.995 1.00 93.38 86 GLU A O 1
ATOM 681 N N . LEU A 1 87 ? 7.038 4.898 -13.919 1.00 95.38 87 LEU A N 1
ATOM 682 C CA . LEU A 1 87 ? 7.468 5.614 -12.722 1.00 95.38 87 LEU A CA 1
ATOM 683 C C . LEU A 1 87 ? 6.392 6.574 -12.206 1.00 95.38 87 LEU A C 1
ATOM 685 O O . LEU A 1 87 ? 6.080 6.551 -11.018 1.00 95.38 87 LEU A O 1
ATOM 689 N N . ASN A 1 88 ? 5.791 7.382 -13.084 1.00 95.31 88 ASN A N 1
ATOM 690 C CA . ASN A 1 88 ? 4.754 8.337 -12.692 1.00 95.31 88 ASN A CA 1
ATOM 691 C C . ASN A 1 88 ? 3.519 7.635 -12.114 1.00 95.31 88 ASN A C 1
ATOM 693 O O . ASN A 1 88 ? 2.982 8.066 -11.092 1.00 95.31 88 ASN A O 1
ATOM 697 N N . ALA A 1 89 ? 3.085 6.532 -12.731 1.00 93.50 89 ALA A N 1
ATOM 698 C CA . ALA A 1 89 ? 1.942 5.764 -12.247 1.00 93.50 89 ALA A CA 1
ATOM 699 C C . ALA A 1 89 ? 2.201 5.165 -10.856 1.00 93.50 89 ALA A C 1
ATOM 701 O O . ALA A 1 89 ? 1.339 5.235 -9.979 1.00 93.50 89 ALA A O 1
ATOM 702 N N . LEU A 1 90 ? 3.392 4.599 -10.644 1.00 95.75 90 LEU A N 1
ATOM 703 C CA . LEU A 1 90 ? 3.768 3.994 -9.367 1.00 95.75 90 LEU A CA 1
ATOM 704 C C . LEU A 1 90 ? 4.035 5.039 -8.278 1.00 95.75 90 LEU A C 1
ATOM 706 O O . LEU A 1 90 ? 3.687 4.814 -7.122 1.00 95.75 90 LEU A O 1
ATOM 710 N N . HIS A 1 91 ? 4.595 6.196 -8.633 1.00 96.19 91 HIS A N 1
ATOM 711 C CA . HIS A 1 91 ? 4.780 7.307 -7.703 1.00 96.19 91 HIS A CA 1
ATOM 712 C C . HIS A 1 91 ? 3.435 7.820 -7.175 1.00 96.19 91 HIS A C 1
ATOM 714 O O . HIS A 1 91 ? 3.266 7.964 -5.966 1.00 96.19 91 HIS A O 1
ATOM 720 N N . MET A 1 92 ? 2.448 8.008 -8.057 1.00 95.94 92 MET A N 1
ATOM 721 C CA . MET A 1 92 ? 1.092 8.394 -7.652 1.00 95.94 92 MET A CA 1
ATOM 722 C C . MET A 1 92 ? 0.449 7.378 -6.704 1.00 95.94 92 MET A C 1
ATOM 724 O O . MET A 1 92 ? -0.242 7.761 -5.761 1.00 95.94 92 MET A O 1
ATOM 728 N N . GLU A 1 93 ? 0.683 6.086 -6.925 1.00 95.19 93 GLU A N 1
ATOM 729 C CA . GLU A 1 93 ? 0.189 5.036 -6.035 1.00 95.19 93 GLU A CA 1
ATOM 730 C C . GLU A 1 93 ? 0.885 5.050 -4.671 1.00 95.19 93 GLU A C 1
ATOM 732 O O . GLU A 1 93 ? 0.202 4.981 -3.651 1.00 95.19 93 GLU A O 1
ATOM 737 N N . ALA A 1 94 ? 2.209 5.214 -4.635 1.00 95.56 94 ALA A N 1
ATOM 738 C CA . ALA A 1 94 ? 2.958 5.344 -3.386 1.00 95.56 94 ALA A CA 1
ATOM 739 C C . ALA A 1 94 ? 2.489 6.560 -2.567 1.00 95.56 94 ALA A C 1
ATOM 741 O O . ALA A 1 94 ? 2.267 6.451 -1.361 1.00 95.56 94 ALA A O 1
ATOM 742 N N . VAL A 1 95 ? 2.254 7.700 -3.226 1.00 96.44 95 VAL A N 1
ATOM 743 C CA . VAL A 1 95 ? 1.688 8.901 -2.594 1.00 96.44 95 VAL A CA 1
ATOM 744 C C . VAL A 1 95 ? 0.272 8.634 -2.075 1.00 96.44 95 VAL A C 1
ATOM 746 O O . VAL A 1 95 ? -0.055 9.023 -0.957 1.00 96.44 95 VAL A O 1
ATOM 749 N N . CYS A 1 96 ? -0.571 7.938 -2.841 1.00 96.31 96 CYS A N 1
ATOM 750 C CA . CYS A 1 96 ? -1.921 7.577 -2.404 1.00 96.31 96 CYS A CA 1
ATOM 751 C C . CYS A 1 96 ? -1.906 6.676 -1.159 1.00 96.31 96 CYS A C 1
ATOM 753 O O . CYS A 1 96 ? -2.676 6.923 -0.231 1.00 96.31 96 CYS A O 1
ATOM 755 N N . LEU A 1 97 ? -1.003 5.692 -1.100 1.00 95.88 97 LEU A N 1
A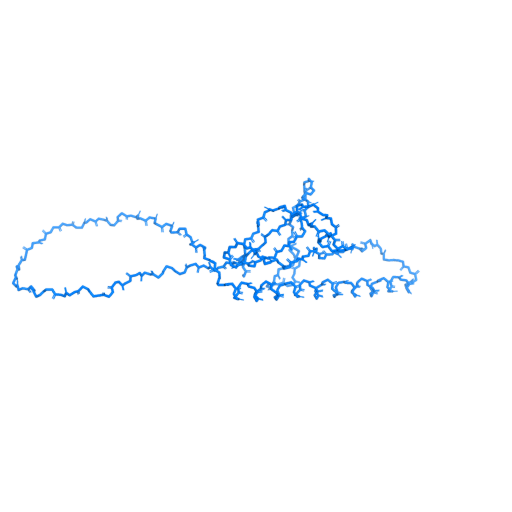TOM 756 C CA . LEU A 1 97 ? -0.807 4.852 0.085 1.00 95.88 97 LEU A CA 1
ATOM 757 C C . LEU A 1 97 ? -0.356 5.675 1.295 1.00 95.88 97 LEU A C 1
ATOM 759 O O . LEU A 1 97 ? -0.893 5.487 2.383 1.00 95.88 97 LEU A O 1
ATOM 763 N N . ALA A 1 98 ? 0.567 6.624 1.109 1.00 95.50 98 ALA A N 1
ATOM 764 C CA . ALA A 1 98 ? 1.000 7.515 2.184 1.00 95.50 98 ALA A CA 1
ATOM 765 C C . ALA A 1 98 ? -0.172 8.340 2.746 1.00 95.50 98 ALA A C 1
ATOM 767 O O . ALA A 1 98 ? -0.391 8.351 3.957 1.00 95.50 98 ALA A O 1
ATOM 768 N N . TRP A 1 99 ? -0.982 8.953 1.874 1.00 98.06 99 TRP A N 1
ATOM 769 C CA . TRP A 1 99 ? -2.178 9.692 2.293 1.00 98.06 99 TRP A CA 1
ATOM 770 C C . TRP A 1 99 ? -3.195 8.810 3.013 1.00 98.06 99 TRP A C 1
ATOM 772 O O . TRP A 1 99 ? -3.758 9.224 4.027 1.00 98.06 99 TRP A O 1
ATOM 782 N N . ALA A 1 100 ? -3.429 7.599 2.509 1.00 96.88 100 ALA A N 1
ATOM 783 C CA . ALA A 1 100 ? -4.368 6.665 3.109 1.00 96.88 100 ALA A CA 1
ATOM 784 C C . ALA A 1 100 ? -3.920 6.244 4.521 1.00 96.88 100 ALA A C 1
ATOM 786 O O . ALA A 1 100 ? -4.728 6.258 5.451 1.00 96.88 100 ALA A O 1
ATOM 787 N N . SER A 1 101 ? -2.625 5.967 4.702 1.00 96.31 101 SER A N 1
ATOM 788 C CA . SER A 1 101 ? -2.022 5.697 6.011 1.00 96.31 101 SER A CA 1
ATOM 789 C C . SER A 1 101 ? -2.189 6.867 6.979 1.00 96.31 101 SER A C 1
ATOM 791 O O . SER A 1 101 ? -2.613 6.653 8.114 1.00 96.31 101 SER A O 1
ATOM 793 N N . SER A 1 102 ? -1.922 8.102 6.541 1.00 97.19 102 SER A N 1
ATOM 794 C CA . SER A 1 102 ? -2.101 9.295 7.380 1.00 97.19 102 SER A CA 1
ATOM 795 C C . SER A 1 102 ? -3.560 9.522 7.775 1.00 97.19 102 SER A C 1
ATOM 797 O O . SER A 1 102 ? -3.844 9.779 8.942 1.00 97.19 102 SER A O 1
ATOM 799 N N . LEU A 1 103 ? -4.500 9.388 6.834 1.00 97.88 103 LEU A N 1
ATOM 800 C CA . LEU A 1 103 ? -5.929 9.559 7.114 1.00 97.88 103 LEU A CA 1
ATOM 801 C C . LEU A 1 103 ? -6.433 8.541 8.142 1.00 97.88 103 LEU A C 1
ATOM 803 O O . LEU A 1 103 ? -7.200 8.876 9.039 1.00 97.88 103 LEU A O 1
ATOM 807 N N . MET A 1 104 ? -5.989 7.296 8.021 1.00 97.25 104 MET A N 1
ATOM 808 C CA . MET A 1 104 ? -6.344 6.234 8.950 1.00 97.25 104 MET A CA 1
ATOM 809 C C . MET A 1 104 ? -5.709 6.438 10.333 1.00 97.25 104 MET A C 1
ATOM 811 O O . MET A 1 104 ? -6.378 6.188 11.332 1.00 97.25 104 MET A O 1
ATOM 815 N N . ALA A 1 105 ? -4.477 6.954 10.417 1.00 96.69 105 ALA A N 1
ATOM 816 C CA . ALA A 1 105 ? -3.889 7.366 11.693 1.00 96.69 105 ALA A CA 1
ATOM 817 C C . ALA A 1 105 ? -4.742 8.454 12.370 1.00 96.69 105 ALA A C 1
ATOM 819 O O . ALA A 1 105 ? -5.146 8.282 13.517 1.00 96.69 105 ALA A O 1
ATOM 820 N N . PHE A 1 106 ? -5.134 9.498 11.629 1.00 97.94 106 PHE A N 1
ATOM 821 C CA . PHE A 1 106 ? -6.031 10.534 12.151 1.00 97.94 106 PHE A CA 1
ATOM 822 C C . PHE A 1 106 ? -7.389 9.983 12.594 1.00 97.94 106 PHE A C 1
ATOM 824 O O . PHE A 1 106 ? -7.916 10.406 13.622 1.00 97.94 106 PHE A O 1
ATOM 831 N N . ALA A 1 107 ? -7.955 9.028 11.853 1.00 98.00 107 ALA A N 1
ATOM 832 C CA . ALA A 1 107 ? -9.204 8.381 12.241 1.00 98.00 107 ALA A CA 1
ATOM 833 C C . ALA A 1 107 ? -9.064 7.639 13.580 1.00 98.00 107 ALA A C 1
ATOM 835 O O . ALA A 1 107 ? -9.925 7.775 14.447 1.00 98.00 107 ALA A O 1
ATOM 836 N N . TYR A 1 108 ? -7.971 6.899 13.790 1.00 97.94 108 TYR A N 1
ATOM 837 C CA . TYR A 1 108 ? -7.738 6.207 15.059 1.00 97.94 108 TYR A CA 1
ATOM 838 C C . TYR A 1 108 ? -7.408 7.147 16.216 1.00 97.94 108 TYR A C 1
ATOM 840 O O . TYR A 1 108 ? -7.836 6.867 17.337 1.00 97.94 108 TYR A O 1
ATOM 848 N N . ASP A 1 109 ? -6.719 8.259 15.970 1.00 97.88 109 ASP A N 1
ATOM 849 C CA . ASP A 1 109 ? -6.495 9.290 16.986 1.00 97.88 109 ASP A CA 1
ATOM 850 C C . ASP A 1 109 ? -7.826 9.910 17.428 1.00 97.88 109 ASP A C 1
ATOM 852 O O . ASP A 1 109 ? -8.098 10.021 18.626 1.00 97.88 109 ASP A O 1
ATOM 856 N N . PHE A 1 110 ? -8.702 10.225 16.468 1.00 97.25 110 PHE A N 1
ATOM 857 C CA . PHE A 1 110 ? -10.053 10.716 16.732 1.00 97.25 110 PHE A CA 1
ATOM 858 C C . PHE A 1 110 ? -10.880 9.707 17.541 1.00 97.25 110 PHE A C 1
ATOM 860 O O . PHE A 1 110 ? -11.453 10.072 18.568 1.00 97.25 110 PHE A O 1
ATOM 867 N N . ILE A 1 111 ? -10.915 8.437 17.121 1.00 96.81 111 ILE A N 1
ATOM 868 C CA . ILE A 1 111 ? -11.634 7.366 17.831 1.00 96.81 111 ILE A CA 1
ATOM 869 C C . ILE A 1 111 ? -11.095 7.215 19.256 1.00 96.81 111 ILE A C 1
ATOM 871 O O . ILE A 1 111 ? -11.868 7.168 20.209 1.00 96.81 111 ILE A O 1
ATOM 875 N N . SER A 1 112 ? -9.771 7.182 19.414 1.00 96.19 112 SER A N 1
ATOM 876 C CA . SER A 1 112 ? -9.126 7.025 20.720 1.00 96.19 112 SER A CA 1
ATOM 877 C C . SER A 1 112 ? -9.457 8.185 21.655 1.00 96.19 112 SER A C 1
ATOM 879 O O . SER A 1 112 ? -9.687 7.960 22.840 1.00 96.19 112 SER A O 1
ATOM 881 N N . GLN A 1 113 ? -9.519 9.416 21.136 1.00 97.31 113 GLN A N 1
ATOM 882 C CA . GLN A 1 113 ? -9.958 10.571 21.914 1.00 97.31 113 GLN A CA 1
ATOM 883 C C . GLN A 1 113 ? -11.402 10.398 22.404 1.00 97.31 113 GLN A C 1
ATOM 885 O O . GLN A 1 113 ? -11.654 10.559 23.592 1.00 97.31 113 GLN A O 1
ATOM 890 N N . HIS A 1 114 ? -12.322 9.987 21.530 1.00 95.94 114 HIS A N 1
ATOM 891 C CA . HIS A 1 114 ? -13.734 9.825 21.895 1.00 95.94 114 HIS A CA 1
ATOM 892 C C . HIS A 1 114 ? -13.965 8.690 22.893 1.00 95.94 114 HIS A C 1
ATOM 894 O O . HIS A 1 114 ? -14.809 8.823 23.771 1.00 95.94 114 HIS A O 1
ATOM 900 N N . ILE A 1 115 ? -13.201 7.598 22.802 1.00 96.19 115 ILE A N 1
ATOM 901 C CA . ILE A 1 115 ? -13.255 6.518 23.798 1.00 96.19 115 ILE A CA 1
ATOM 902 C C . ILE A 1 115 ? -12.783 7.017 25.168 1.00 96.19 115 ILE A C 1
ATOM 904 O O . ILE A 1 115 ? -13.370 6.646 26.177 1.00 96.19 115 ILE A O 1
ATOM 908 N N . ARG A 1 116 ? -11.737 7.856 25.221 1.00 96.31 116 ARG A N 1
ATOM 909 C CA . ARG A 1 116 ? -11.240 8.422 26.489 1.00 96.31 116 ARG A CA 1
ATOM 910 C C . ARG A 1 116 ? -12.241 9.361 27.155 1.00 96.31 116 ARG A C 1
ATOM 912 O O . ARG A 1 116 ? -12.291 9.398 28.379 1.00 96.31 116 ARG A O 1
ATOM 919 N N . ASP A 1 117 ? -12.995 10.108 26.356 1.00 97.12 117 ASP A N 1
ATOM 920 C CA . ASP A 1 117 ? -13.952 11.103 26.848 1.00 97.12 117 ASP A CA 1
ATOM 921 C C . ASP A 1 117 ? -15.335 10.495 27.162 1.00 97.12 117 ASP A C 1
ATOM 923 O O . ASP A 1 117 ? -16.188 11.163 27.751 1.00 97.12 117 ASP A O 1
ATOM 927 N N . ALA A 1 118 ? -15.582 9.241 26.771 1.00 96.50 118 ALA A N 1
ATOM 928 C CA . ALA A 1 118 ? -16.848 8.554 26.997 1.00 96.50 118 ALA A CA 1
ATOM 929 C C . ALA A 1 118 ? -17.008 8.095 28.458 1.00 96.50 118 ALA A C 1
ATOM 931 O O . ALA A 1 118 ? -16.053 7.680 29.111 1.00 96.50 118 ALA A O 1
ATOM 932 N N . ILE A 1 119 ? -18.249 8.129 28.958 1.00 97.44 119 ILE A N 1
ATOM 933 C CA . ILE A 1 119 ? -18.595 7.628 30.303 1.00 97.44 119 ILE A CA 1
ATOM 934 C C . ILE A 1 119 ? -18.425 6.104 30.367 1.00 97.44 119 ILE A C 1
ATOM 936 O O . ILE A 1 119 ? -17.967 5.569 31.375 1.00 97.44 119 ILE A O 1
ATOM 940 N N . GLU A 1 120 ? -18.777 5.416 29.281 1.00 96.81 120 GLU A N 1
ATOM 941 C CA . GLU A 1 120 ? -18.691 3.964 29.142 1.00 96.81 120 GLU A CA 1
ATOM 942 C C . GLU A 1 120 ? -17.934 3.604 27.852 1.00 96.81 120 GLU A C 1
ATOM 944 O O . GLU A 1 120 ? -18.034 4.333 26.857 1.00 96.81 120 GLU A O 1
ATOM 949 N N . PRO A 1 121 ? -17.159 2.504 27.842 1.00 92.75 121 PRO A N 1
ATOM 950 C CA . PRO A 1 121 ? -16.459 2.043 26.646 1.00 92.75 121 PRO A CA 1
ATOM 951 C C . PRO A 1 121 ? -17.437 1.499 25.586 1.00 92.75 121 PRO A C 1
ATOM 953 O O . PRO A 1 121 ? -18.567 1.137 25.916 1.00 92.75 121 PRO A O 1
ATOM 956 N N . PRO A 1 122 ? -17.016 1.391 24.310 1.00 94.56 122 PRO A N 1
ATOM 957 C CA . PRO A 1 122 ? -17.838 0.759 23.282 1.00 94.56 122 PRO A CA 1
ATOM 958 C C . PRO A 1 122 ? -18.125 -0.712 23.623 1.00 94.56 122 PRO A C 1
ATOM 960 O O . PRO A 1 122 ? -17.267 -1.412 24.155 1.00 94.56 122 PRO A O 1
ATOM 963 N N . GLU A 1 123 ? -19.310 -1.201 23.248 1.00 96.31 123 GLU A N 1
ATOM 964 C CA . GLU A 1 123 ? -19.743 -2.593 23.480 1.00 96.31 123 GLU A CA 1
ATOM 965 C C . GLU A 1 123 ? -18.924 -3.641 22.705 1.00 96.31 123 GLU A C 1
ATOM 967 O O . GLU A 1 123 ? -19.098 -4.844 22.895 1.00 96.31 123 GLU A O 1
ATOM 972 N N . PHE A 1 124 ? -18.049 -3.200 21.802 1.00 95.06 124 PHE A N 1
ATOM 973 C CA . PHE A 1 124 ? -17.218 -4.065 20.984 1.00 95.06 124 PHE A CA 1
ATOM 974 C C . PHE A 1 124 ? -15.814 -3.492 20.811 1.00 95.06 124 PHE A C 1
ATOM 976 O O . PHE A 1 124 ? -15.595 -2.277 20.820 1.00 95.06 124 PHE A O 1
ATOM 983 N N . ASP A 1 125 ? -14.866 -4.394 20.573 1.00 94.06 125 ASP A N 1
ATOM 984 C CA . ASP A 1 125 ? -13.493 -4.030 20.263 1.00 94.06 125 ASP A CA 1
ATOM 985 C C . ASP A 1 125 ? -13.401 -3.434 18.859 1.00 94.06 125 ASP A C 1
ATOM 987 O O . ASP A 1 125 ? -13.697 -4.087 17.854 1.00 94.06 125 ASP A O 1
ATOM 991 N N . ILE A 1 126 ? -12.946 -2.185 18.775 1.00 94.25 126 ILE A N 1
ATOM 992 C CA . ILE A 1 126 ? -12.699 -1.536 17.490 1.00 94.25 126 ILE A CA 1
ATOM 993 C C . ILE A 1 126 ? -11.376 -2.073 16.922 1.00 94.25 126 ILE A C 1
ATOM 995 O O . ILE A 1 126 ? -10.314 -1.827 17.507 1.00 94.25 126 ILE A O 1
ATOM 999 N N . PRO A 1 127 ? -11.388 -2.777 15.774 1.00 93.19 127 PRO A N 1
ATOM 1000 C CA . PRO A 1 127 ? -10.168 -3.314 15.192 1.00 93.19 127 PRO A CA 1
ATOM 1001 C C . PRO A 1 127 ? -9.240 -2.180 14.753 1.00 93.19 127 PRO A C 1
ATOM 1003 O O . PRO A 1 127 ? -9.690 -1.166 14.215 1.00 93.19 127 PRO A O 1
ATOM 1006 N N . LYS A 1 128 ? -7.930 -2.374 14.935 1.00 94.00 128 LYS A N 1
ATOM 1007 C CA . LYS A 1 128 ? -6.884 -1.473 14.434 1.00 94.00 128 LYS A CA 1
ATOM 1008 C C . LYS A 1 128 ? -6.419 -1.929 13.057 1.00 94.00 128 LYS A C 1
ATOM 1010 O O . LYS A 1 128 ? -5.621 -2.853 12.926 1.00 94.00 128 LYS A O 1
ATOM 1015 N N . LEU A 1 129 ? -6.947 -1.283 12.030 1.00 94.50 129 LEU A N 1
ATOM 1016 C CA . LEU A 1 129 ? -6.586 -1.496 10.640 1.00 94.50 129 LEU A CA 1
ATOM 1017 C C . LEU A 1 129 ? -5.299 -0.739 10.313 1.00 94.50 129 LEU A C 1
ATOM 1019 O O . LEU A 1 129 ? -5.016 0.313 10.891 1.00 94.50 129 LEU A O 1
ATOM 1023 N N . ARG A 1 130 ? -4.533 -1.274 9.357 1.00 95.31 130 ARG A N 1
ATOM 1024 C CA . ARG A 1 130 ? -3.409 -0.568 8.748 1.00 95.31 130 ARG A CA 1
ATOM 1025 C C . ARG A 1 130 ? -3.297 -0.819 7.250 1.00 95.31 130 ARG A C 1
ATOM 1027 O O . ARG A 1 130 ? -3.644 -1.901 6.781 1.00 95.31 130 ARG A O 1
ATOM 1034 N N . PHE A 1 131 ? -2.758 0.148 6.5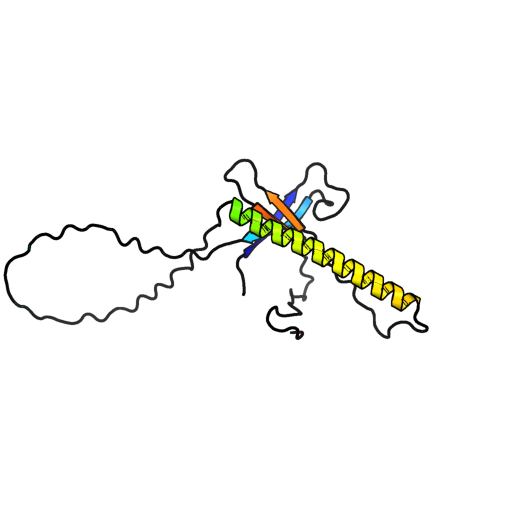16 1.00 95.75 131 PHE A N 1
ATOM 1035 C CA . PHE A 1 131 ? -2.220 -0.102 5.184 1.00 95.75 131 PHE A CA 1
ATOM 1036 C C . PHE A 1 131 ? -0.871 -0.824 5.309 1.00 95.75 131 PHE A C 1
ATOM 1038 O O . PHE A 1 131 ? -0.181 -0.730 6.329 1.00 95.75 131 PHE A O 1
ATOM 1045 N N . VAL A 1 132 ? -0.524 -1.597 4.282 1.00 95.19 132 VAL A N 1
ATOM 1046 C CA . VAL A 1 132 ? 0.789 -2.240 4.181 1.00 95.19 132 VAL A CA 1
ATOM 1047 C C . VAL A 1 132 ? 1.875 -1.195 3.973 1.00 95.19 132 VAL A C 1
ATOM 1049 O O . VAL A 1 132 ? 1.648 -0.181 3.308 1.00 95.19 132 VAL A O 1
ATOM 1052 N N . ASP A 1 133 ? 3.067 -1.469 4.495 1.00 95.38 133 ASP A N 1
ATOM 1053 C CA . ASP A 1 133 ? 4.230 -0.675 4.127 1.00 95.38 133 ASP A CA 1
ATOM 1054 C C . ASP A 1 133 ? 4.545 -0.888 2.645 1.00 95.38 133 ASP A C 1
ATOM 1056 O O . ASP A 1 133 ? 4.495 -2.014 2.138 1.00 95.38 133 ASP A O 1
ATOM 1060 N N . ALA A 1 134 ? 4.896 0.196 1.957 1.00 96.00 134 ALA A N 1
ATOM 1061 C CA . ALA A 1 134 ? 5.230 0.164 0.543 1.00 96.00 134 ALA A CA 1
ATOM 1062 C C . ALA A 1 134 ? 6.420 1.069 0.216 1.00 96.00 134 ALA A C 1
ATOM 1064 O O . ALA A 1 134 ? 6.693 2.042 0.920 1.00 96.00 134 ALA A O 1
ATOM 1065 N N . ALA A 1 135 ? 7.124 0.758 -0.870 1.00 95.50 135 ALA A N 1
ATOM 1066 C CA . ALA A 1 135 ? 8.231 1.556 -1.378 1.00 95.50 135 ALA A CA 1
ATOM 1067 C C . ALA A 1 135 ? 8.258 1.567 -2.908 1.00 95.50 135 ALA A C 1
ATOM 1069 O O . ALA A 1 135 ? 7.963 0.567 -3.562 1.00 95.50 135 ALA A O 1
ATOM 1070 N N . LEU A 1 136 ? 8.671 2.696 -3.480 1.00 96.31 136 LEU A N 1
ATOM 1071 C CA . LEU A 1 136 ? 8.987 2.800 -4.899 1.00 96.31 136 LEU A CA 1
ATOM 1072 C C . LEU A 1 136 ? 10.432 2.345 -5.126 1.00 96.31 136 LEU A C 1
ATOM 1074 O O . LEU A 1 136 ? 11.353 2.879 -4.511 1.00 96.31 136 LEU A O 1
ATOM 1078 N N . ALA A 1 137 ? 10.634 1.381 -6.019 1.00 95.50 137 ALA A N 1
ATOM 1079 C CA . ALA A 1 137 ? 11.951 0.871 -6.375 1.00 95.50 137 ALA A CA 1
ATOM 1080 C C . ALA A 1 137 ? 12.268 1.144 -7.844 1.00 95.50 137 ALA A C 1
ATOM 1082 O O . ALA A 1 137 ? 11.426 0.938 -8.717 1.00 95.50 137 ALA A O 1
ATOM 1083 N N . ILE A 1 138 ? 13.504 1.561 -8.117 1.00 95.25 138 ILE A N 1
ATOM 1084 C CA . ILE A 1 138 ? 14.036 1.758 -9.468 1.00 95.25 138 ILE A CA 1
ATOM 1085 C C . ILE A 1 138 ? 15.185 0.770 -9.656 1.00 95.25 138 ILE A C 1
ATOM 1087 O O . ILE A 1 138 ? 16.140 0.768 -8.881 1.00 95.25 138 ILE A O 1
ATOM 1091 N N . ALA A 1 139 ? 15.091 -0.087 -10.669 1.00 92.69 139 ALA A N 1
ATOM 1092 C CA . ALA A 1 139 ? 16.141 -1.054 -10.962 1.00 92.69 139 ALA A CA 1
ATOM 1093 C C . ALA A 1 139 ? 17.368 -0.370 -11.584 1.00 92.69 139 ALA A C 1
ATOM 1095 O O . ALA A 1 139 ? 17.241 0.421 -12.522 1.00 92.69 139 ALA A O 1
ATOM 1096 N N . SER A 1 140 ? 18.557 -0.727 -11.096 1.00 88.19 140 SER A N 1
ATOM 1097 C CA . SER A 1 140 ? 19.852 -0.328 -11.652 1.00 88.19 140 SER A CA 1
ATOM 1098 C C . SER A 1 140 ? 20.520 -1.496 -12.399 1.00 88.19 140 SER A C 1
ATOM 1100 O O . SER A 1 140 ? 20.153 -2.656 -12.217 1.00 88.19 140 SER A O 1
ATOM 1102 N N . GLY A 1 141 ? 21.487 -1.199 -13.279 1.00 81.06 141 GLY A N 1
ATOM 1103 C CA . GLY A 1 141 ? 22.292 -2.227 -13.966 1.00 81.06 141 GLY A CA 1
ATOM 1104 C C . GLY A 1 141 ? 21.657 -2.864 -15.213 1.00 81.06 141 GLY A C 1
ATOM 1105 O O . GLY A 1 141 ? 22.114 -3.910 -15.665 1.00 81.06 141 GLY A O 1
ATOM 1106 N N . GLY A 1 142 ? 20.621 -2.247 -15.788 1.00 79.56 142 GLY A N 1
ATOM 1107 C CA . GLY A 1 142 ? 19.971 -2.699 -17.021 1.00 79.56 142 GLY A CA 1
ATOM 1108 C C . GLY A 1 142 ? 18.995 -1.658 -17.571 1.00 79.56 142 GLY A C 1
ATOM 1109 O O . GLY A 1 142 ? 19.144 -0.465 -17.313 1.00 79.56 142 GLY A O 1
ATOM 1110 N N . ALA A 1 143 ? 17.975 -2.100 -18.314 1.00 82.25 143 ALA A N 1
ATOM 1111 C CA . ALA A 1 143 ? 16.879 -1.215 -18.713 1.00 82.25 143 ALA A CA 1
ATOM 1112 C C . ALA A 1 143 ? 16.198 -0.620 -17.469 1.00 82.25 143 ALA A C 1
ATOM 1114 O O . ALA A 1 143 ? 15.821 -1.375 -16.567 1.00 82.25 143 ALA A O 1
ATOM 1115 N N . GLN A 1 144 ? 16.033 0.707 -17.444 1.00 90.25 144 GLN A N 1
ATOM 1116 C CA . GLN A 1 144 ? 15.365 1.412 -16.350 1.00 90.25 144 GLN A CA 1
ATOM 1117 C C . GLN A 1 144 ? 13.932 0.896 -16.203 1.00 90.25 144 GLN A C 1
ATOM 1119 O O . GLN A 1 144 ? 13.160 0.882 -17.161 1.00 90.25 144 GLN A O 1
ATOM 1124 N N . LYS A 1 145 ? 13.609 0.420 -15.001 1.00 93.25 145 LYS A N 1
ATOM 1125 C CA . LYS A 1 145 ? 12.303 -0.132 -14.630 1.00 93.25 145 LYS A CA 1
ATOM 1126 C C . LYS A 1 145 ? 11.949 0.368 -13.243 1.00 93.25 145 LYS A C 1
ATOM 1128 O O . LYS A 1 145 ? 12.833 0.449 -12.388 1.00 93.25 145 LYS A O 1
ATOM 1133 N N . ALA A 1 146 ? 10.676 0.651 -13.026 1.00 95.62 146 ALA A N 1
ATOM 1134 C CA . ALA A 1 146 ? 10.129 1.004 -11.731 1.00 95.62 146 ALA A CA 1
ATOM 1135 C C . ALA A 1 146 ? 9.187 -0.098 -11.223 1.00 95.62 146 ALA A C 1
ATOM 1137 O O . ALA A 1 146 ? 8.503 -0.776 -11.992 1.00 95.62 146 ALA A O 1
ATOM 1138 N N . PHE A 1 147 ? 9.161 -0.283 -9.908 1.00 96.19 147 PHE A N 1
ATOM 1139 C CA . PHE A 1 147 ? 8.320 -1.260 -9.224 1.00 96.19 147 PHE A CA 1
ATOM 1140 C C . PHE A 1 147 ? 7.745 -0.650 -7.952 1.00 96.19 147 PHE A C 1
ATOM 1142 O O . PHE A 1 147 ? 8.400 0.162 -7.300 1.00 96.19 147 PHE A O 1
ATOM 1149 N N . LEU A 1 148 ? 6.541 -1.074 -7.582 1.00 97.25 148 LEU A N 1
ATOM 1150 C CA . LEU A 1 148 ? 6.012 -0.836 -6.245 1.00 97.25 148 LEU A CA 1
ATOM 1151 C C . LEU A 1 148 ? 6.247 -2.095 -5.420 1.00 97.25 148 LEU A C 1
ATOM 1153 O O . LEU A 1 148 ? 5.781 -3.174 -5.783 1.00 97.25 148 LEU A O 1
ATOM 1157 N N . LEU A 1 149 ? 7.007 -1.959 -4.345 1.00 97.25 149 LEU A N 1
ATOM 1158 C CA . LEU A 1 149 ? 7.256 -3.020 -3.383 1.00 97.25 149 LEU A CA 1
ATOM 1159 C C . LEU A 1 149 ? 6.263 -2.854 -2.239 1.00 97.25 149 LEU A C 1
ATOM 1161 O O . LEU A 1 149 ? 6.119 -1.749 -1.729 1.00 97.25 149 LEU A O 1
ATOM 1165 N N . GLU A 1 150 ? 5.604 -3.927 -1.831 1.00 96.81 150 GLU A N 1
ATOM 1166 C CA . GLU A 1 150 ? 4.697 -3.947 -0.683 1.00 96.81 150 GLU A CA 1
ATOM 1167 C C . GLU A 1 150 ? 5.095 -5.054 0.288 1.00 96.81 150 GLU A C 1
ATOM 1169 O O . GLU A 1 150 ? 5.675 -6.075 -0.098 1.00 96.81 150 GLU A O 1
ATOM 1174 N N . GLU A 1 151 ? 4.757 -4.863 1.558 1.00 95.44 151 GLU A N 1
ATOM 1175 C CA . GLU A 1 151 ? 4.827 -5.922 2.552 1.00 95.44 151 GLU A CA 1
ATOM 1176 C C . GLU A 1 151 ? 4.009 -7.143 2.107 1.00 95.44 151 GLU A C 1
ATOM 1178 O O . GLU A 1 151 ? 2.859 -7.040 1.674 1.00 95.44 151 GLU A O 1
ATOM 1183 N N . TYR A 1 152 ? 4.617 -8.321 2.235 1.00 94.44 152 TYR A N 1
ATOM 1184 C CA . TYR A 1 152 ? 3.900 -9.574 2.083 1.00 94.44 152 TYR A CA 1
ATOM 1185 C C . TYR A 1 152 ? 2.991 -9.807 3.293 1.00 94.44 152 TYR A C 1
ATOM 1187 O O . TYR A 1 152 ? 3.459 -9.820 4.430 1.00 94.44 152 TYR A O 1
ATOM 1195 N N . ILE A 1 153 ? 1.699 -10.010 3.037 1.00 91.50 153 ILE A N 1
ATOM 1196 C CA . ILE A 1 153 ? 0.738 -10.433 4.056 1.00 91.50 153 ILE A CA 1
ATOM 1197 C C . ILE A 1 153 ? 0.730 -11.958 4.059 1.00 91.50 153 ILE A C 1
ATOM 1199 O O . ILE A 1 153 ? 0.302 -12.583 3.087 1.00 91.50 153 ILE A O 1
ATOM 1203 N N . GLU A 1 154 ? 1.210 -12.557 5.145 1.00 88.88 154 GLU A N 1
ATOM 1204 C CA . GLU A 1 154 ? 1.133 -14.001 5.324 1.00 88.88 154 GLU A CA 1
ATOM 1205 C C . GLU A 1 154 ? -0.331 -14.441 5.386 1.00 88.88 154 GLU A C 1
ATOM 1207 O O . GLU A 1 154 ? -1.103 -13.991 6.236 1.00 88.88 154 GLU A O 1
ATOM 1212 N N . ASN A 1 155 ? -0.719 -15.338 4.479 1.00 80.31 155 ASN A N 1
ATOM 1213 C CA . ASN A 1 155 ? -2.019 -15.984 4.568 1.00 80.31 155 ASN A CA 1
ATOM 1214 C C . ASN A 1 155 ? -2.027 -16.881 5.806 1.00 80.31 155 ASN A C 1
ATOM 1216 O O . ASN A 1 155 ? -1.399 -17.942 5.820 1.00 80.31 155 ASN A O 1
ATOM 1220 N N . GLN A 1 156 ? -2.758 -16.467 6.837 1.00 79.75 156 GLN A N 1
ATOM 1221 C CA . GLN A 1 156 ? -3.071 -17.356 7.946 1.00 79.75 156 GLN A CA 1
ATOM 1222 C C . GLN A 1 156 ? -3.941 -18.505 7.435 1.00 79.75 156 GLN A C 1
ATOM 1224 O O . GLN A 1 156 ? -4.791 -18.328 6.558 1.00 79.75 156 GLN A O 1
ATOM 1229 N N . GLN A 1 157 ? -3.710 -19.701 7.965 1.00 79.38 157 GLN A N 1
ATOM 1230 C CA . GLN A 1 157 ? -4.383 -20.908 7.503 1.00 79.38 157 GLN A CA 1
ATOM 1231 C C . GLN A 1 157 ? -5.907 -20.747 7.642 1.00 79.38 157 GLN A C 1
ATOM 1233 O O . GLN A 1 157 ? -6.417 -20.523 8.735 1.00 79.38 157 GLN A O 1
ATOM 1238 N N . GLY A 1 158 ? -6.626 -20.821 6.518 1.00 76.31 158 GLY A N 1
ATOM 1239 C CA . GLY A 1 158 ? -8.082 -20.638 6.470 1.00 76.31 158 GLY A CA 1
ATOM 1240 C C . GLY A 1 158 ? -8.570 -19.195 6.280 1.00 76.31 158 GLY A C 1
ATOM 1241 O O . GLY A 1 158 ? -9.774 -19.003 6.131 1.00 76.31 158 GLY A O 1
ATOM 1242 N N . LEU A 1 159 ? -7.683 -18.194 6.224 1.00 81.12 159 LEU A N 1
ATOM 1243 C CA . LEU A 1 159 ? -8.054 -16.811 5.914 1.00 81.12 159 LEU A CA 1
ATOM 1244 C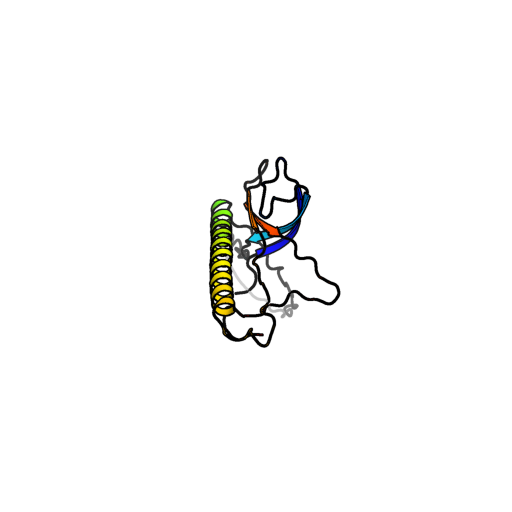 C . LEU A 1 159 ? -7.740 -16.470 4.454 1.00 81.12 159 LEU A C 1
ATOM 1246 O O . LEU A 1 159 ? -6.643 -16.716 3.954 1.00 81.12 159 LEU A O 1
ATOM 1250 N N . ALA A 1 160 ? -8.722 -15.891 3.766 1.00 84.62 160 ALA A N 1
ATOM 1251 C CA . ALA A 1 160 ? -8.574 -15.402 2.401 1.00 84.62 160 ALA A CA 1
ATOM 1252 C C . ALA A 1 160 ? -8.315 -13.890 2.386 1.00 84.62 160 ALA A C 1
ATOM 1254 O O . ALA A 1 160 ? -8.761 -13.155 3.267 1.00 84.62 160 ALA A O 1
ATOM 1255 N N . PHE A 1 161 ? -7.655 -13.405 1.333 1.00 86.06 161 PHE A N 1
ATOM 1256 C CA . PHE A 1 161 ? -7.622 -11.975 1.044 1.00 86.06 161 PHE A CA 1
ATOM 1257 C C . PHE A 1 161 ? -9.012 -11.522 0.572 1.00 86.06 161 PHE A C 1
ATOM 1259 O O . PHE A 1 161 ? -9.437 -11.851 -0.539 1.00 86.06 161 PHE A O 1
ATOM 1266 N N . VAL A 1 162 ? -9.728 -10.783 1.423 1.00 88.00 162 VAL A N 1
ATOM 1267 C CA . VAL A 1 162 ? -11.105 -10.334 1.171 1.00 88.00 162 VAL A CA 1
ATOM 1268 C C . VAL A 1 162 ? -11.126 -8.846 0.845 1.00 88.00 162 VAL A C 1
ATOM 1270 O O . VAL A 1 162 ? -10.506 -8.023 1.517 1.00 88.00 162 VAL A O 1
ATOM 1273 N N . LYS A 1 163 ? -11.882 -8.482 -0.193 1.00 86.06 163 LYS A N 1
ATOM 1274 C CA . LYS A 1 163 ? -12.173 -7.085 -0.512 1.00 86.06 163 LYS A CA 1
ATOM 1275 C C . LYS A 1 163 ? -13.456 -6.669 0.203 1.00 86.06 163 LYS A C 1
ATOM 1277 O O . LYS A 1 163 ? -14.526 -7.095 -0.203 1.00 86.06 163 LYS A O 1
ATOM 1282 N N . TYR A 1 164 ? -13.346 -5.803 1.206 1.00 86.38 164 TYR A N 1
ATOM 1283 C CA . TYR A 1 164 ? -14.510 -5.357 1.977 1.00 86.38 164 TYR A CA 1
ATOM 1284 C C . TYR A 1 164 ? -15.378 -4.332 1.240 1.00 86.38 164 TYR A C 1
ATOM 1286 O O . TYR A 1 164 ? -16.589 -4.387 1.356 1.00 86.38 164 TYR A O 1
ATOM 1294 N N . ILE A 1 165 ? -14.798 -3.403 0.467 1.00 85.75 165 ILE A N 1
ATOM 1295 C CA . ILE A 1 165 ? -15.551 -2.325 -0.206 1.00 85.75 165 ILE A CA 1
ATOM 1296 C C . ILE A 1 165 ? -15.185 -2.274 -1.691 1.00 85.75 165 ILE A C 1
ATOM 1298 O O . ILE A 1 165 ? -14.005 -2.282 -2.054 1.00 85.75 165 ILE A O 1
ATOM 1302 N N . HIS A 1 166 ? -16.186 -2.204 -2.576 1.00 82.88 166 HIS A N 1
ATOM 1303 C CA . HIS A 1 166 ? -15.985 -2.116 -4.023 1.00 82.88 166 HIS A CA 1
ATOM 1304 C C . HIS A 1 166 ? -15.868 -0.664 -4.525 1.00 82.88 166 HIS A C 1
ATOM 1306 O O . HIS A 1 166 ? -16.651 0.203 -4.167 1.00 82.88 166 HIS A O 1
ATOM 1312 N N . ASN A 1 167 ? -14.960 -0.390 -5.470 1.00 81.19 167 ASN A N 1
ATOM 1313 C CA . ASN A 1 167 ? -14.728 0.972 -5.990 1.00 81.19 167 ASN A CA 1
ATOM 1314 C C . ASN A 1 167 ? -15.947 1.580 -6.716 1.00 81.19 167 ASN A C 1
ATOM 1316 O O . ASN A 1 167 ? -15.981 2.777 -6.957 1.00 81.19 167 ASN A O 1
ATOM 1320 N N . GLY A 1 168 ? -16.910 0.752 -7.130 1.00 81.75 168 GLY A N 1
ATOM 1321 C CA . GLY A 1 168 ? -18.142 1.193 -7.796 1.00 81.75 168 GLY A CA 1
ATOM 1322 C C . GLY A 1 168 ? -19.363 1.299 -6.880 1.00 81.75 168 GLY A C 1
ATOM 1323 O O . GLY A 1 168 ? -20.397 1.774 -7.337 1.00 81.75 168 GLY A O 1
ATOM 1324 N N . LYS A 1 169 ? -19.276 0.814 -5.632 1.00 78.06 169 LYS A N 1
ATOM 1325 C CA . LYS A 1 169 ? -20.359 0.852 -4.638 1.00 78.06 169 LYS A CA 1
ATOM 1326 C C . LYS A 1 169 ? -19.758 0.838 -3.234 1.00 78.06 169 LYS A C 1
ATOM 1328 O O . LYS A 1 169 ? -19.084 -0.123 -2.877 1.00 78.06 169 LYS A O 1
ATOM 1333 N N . ALA A 1 170 ? -20.066 1.850 -2.427 1.00 73.56 170 ALA A N 1
ATOM 1334 C CA . ALA A 1 170 ? -19.657 1.939 -1.023 1.00 73.56 170 ALA A CA 1
ATOM 1335 C C . ALA A 1 170 ? -20.507 1.037 -0.101 1.00 73.56 170 ALA A C 1
ATOM 1337 O O . ALA A 1 170 ? -20.911 1.445 0.981 1.00 73.56 170 ALA A O 1
ATOM 1338 N N . VAL A 1 171 ? -20.828 -0.172 -0.564 1.00 76.06 171 VAL A N 1
ATOM 1339 C CA . VAL A 1 171 ? -21.553 -1.182 0.210 1.00 76.06 171 VAL A CA 1
ATOM 1340 C C . VAL A 1 171 ? -20.556 -2.293 0.531 1.00 76.06 171 VAL A C 1
ATOM 1342 O O . VAL A 1 171 ? -19.857 -2.724 -0.396 1.00 76.06 171 VAL A O 1
ATOM 1345 N N . PRO A 1 172 ? -20.453 -2.722 1.803 1.00 73.69 172 PRO A N 1
ATOM 1346 C CA . PRO A 1 172 ? -19.657 -3.884 2.168 1.00 73.69 172 PRO A CA 1
ATOM 1347 C C . PRO A 1 172 ? -20.054 -5.109 1.331 1.00 73.69 172 PRO A C 1
ATOM 1349 O O . PRO A 1 172 ? -21.243 -5.301 1.070 1.00 73.69 172 PRO A O 1
ATOM 1352 N N . ILE A 1 173 ? -19.068 -5.881 0.866 1.00 61.34 173 ILE A N 1
ATOM 1353 C CA . ILE A 1 173 ? -19.293 -7.148 0.145 1.00 61.34 173 ILE A CA 1
ATOM 1354 C C . ILE A 1 173 ? -19.620 -8.258 1.139 1.00 61.34 173 ILE A C 1
ATOM 1356 O O . ILE A 1 173 ? -18.906 -8.337 2.163 1.00 61.34 173 ILE A O 1
#

Foldseek 3Di:
DDDQKDKDKDKAADDDFDCDFPRVDRIDIWIKMFGWDQDDPPPCPPPDDDDDDDDDDDDDDDDDDDPDDPPPPPPRDIHHDAQVVRQVVLVVVLVVLVVVQVVLVVVVVVVVVVQVVDPDHDPDDDDRDGDWGWDWDWDPDDRTHIIIITHDDDDDVPDDDDDQADPVDRHGD

Sequence (173 aa):
WGAFKTADMGHMTLQNPPLSGLGHNPSRTIIVKRPYTKASIVESSSRGRSVPYQDGNNNDIEPTQLPQTRELRNPKQIARFDFVTELNALHMEAVCLAWASSLMAFAYDFISQHIRDAIEPPEFDIPKLRFVDAALAIASGGAQKAFLLEEYIENQQGLAFVKYIHNGKAVPI

Radius of 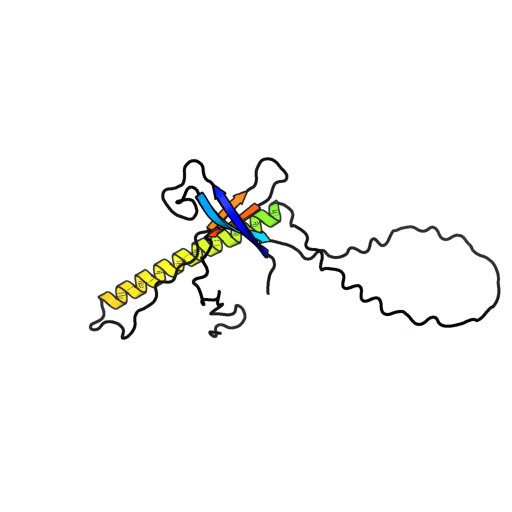gyration: 27.47 Å; chains: 1; bounding box: 44×36×100 Å

pLDDT: mean 79.99, std 21.47, range [32.0, 98.06]

Secondary structure (DSSP, 8-state):
---SEEEEEEEEE-SS--SSSGGGSSEEEEEEEEE-EEPP------S--PPPP------------------------EEPPPHHHHHHHHHHHHHHHHHHHHHHHHHHHHHHHHHHH-SS--SS------PPPEEEEE--SSS--EEEEEE-----TT------EETTEEEE-

Organism: NCBI:txid1353952